Protein AF-A0A822CAD1-F1 (afdb_monomer_lite)

pLDDT: mean 79.98, std 20.43, range [38.03, 98.19]

Structure (mmCIF, N/CA/C/O backbone):
data_AF-A0A822CAD1-F1
#
_entry.id   AF-A0A822CAD1-F1
#
loop_
_atom_site.group_PDB
_atom_site.id
_atom_site.type_symbol
_atom_site.label_atom_id
_atom_site.label_alt_id
_atom_site.label_comp_id
_atom_site.label_asym_id
_atom_site.label_entity_id
_atom_site.label_seq_id
_atom_site.pdbx_PDB_ins_code
_atom_site.Cartn_x
_atom_site.Cartn_y
_atom_site.Cartn_z
_atom_site.occupancy
_atom_site.B_iso_or_equiv
_atom_site.auth_seq_id
_atom_site.auth_comp_id
_atom_site.auth_asym_id
_atom_site.auth_atom_id
_atom_site.pdbx_PDB_model_num
ATOM 1 N N . LYS A 1 1 ? 21.816 -35.496 -16.215 1.00 38.03 1 LYS A N 1
ATOM 2 C CA . LYS A 1 1 ? 22.238 -3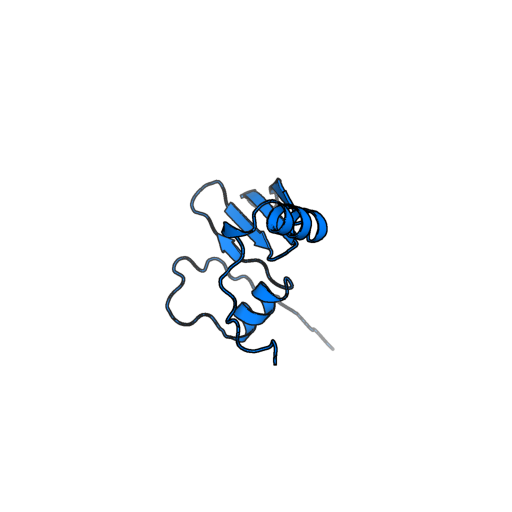4.081 -16.114 1.00 38.03 1 LYS A CA 1
ATOM 3 C C . LYS A 1 1 ? 20.976 -33.257 -15.986 1.00 38.03 1 LYS A C 1
ATOM 5 O O . LYS A 1 1 ? 20.212 -33.189 -16.937 1.00 38.03 1 LYS A O 1
ATOM 10 N N . GLU A 1 2 ? 20.726 -32.773 -14.779 1.00 40.81 2 GLU A N 1
ATOM 11 C CA . GLU A 1 2 ? 19.692 -31.791 -14.471 1.00 40.81 2 GLU A CA 1
ATOM 12 C C . GLU A 1 2 ? 20.002 -30.480 -15.200 1.00 40.81 2 GLU A C 1
ATOM 14 O O . GLU A 1 2 ? 21.166 -30.083 -15.241 1.00 40.81 2 GLU A O 1
ATOM 19 N N . VAL A 1 3 ? 18.975 -29.798 -15.712 1.00 45.19 3 VAL A N 1
ATOM 20 C CA . VAL A 1 3 ? 18.909 -28.332 -15.664 1.00 45.19 3 VAL A CA 1
ATOM 21 C C . VAL A 1 3 ? 17.458 -27.959 -15.376 1.00 45.19 3 VAL A C 1
ATOM 23 O O . VAL A 1 3 ? 16.582 -28.042 -16.231 1.00 45.19 3 VAL A O 1
ATOM 26 N N . ASN A 1 4 ? 17.229 -27.608 -14.118 1.00 43.81 4 ASN A N 1
ATOM 27 C CA . ASN A 1 4 ? 16.043 -26.937 -13.617 1.00 43.81 4 ASN A CA 1
ATOM 28 C C . ASN A 1 4 ? 16.128 -25.467 -14.055 1.00 43.81 4 ASN A C 1
ATOM 30 O O . ASN A 1 4 ? 17.204 -24.881 -13.941 1.00 43.81 4 ASN A O 1
ATOM 34 N N . ASN A 1 5 ? 15.046 -24.853 -14.535 1.00 48.47 5 ASN A N 1
ATOM 35 C CA . ASN A 1 5 ? 15.010 -23.394 -14.618 1.00 48.47 5 ASN A CA 1
ATOM 36 C C . ASN A 1 5 ? 13.596 -22.860 -14.405 1.00 48.47 5 ASN A C 1
ATOM 38 O O . ASN A 1 5 ? 12.785 -22.745 -15.321 1.00 48.47 5 ASN A O 1
ATOM 42 N N . ASN A 1 6 ? 13.359 -22.511 -13.142 1.00 53.81 6 ASN A N 1
ATOM 43 C CA . ASN A 1 6 ? 12.343 -21.581 -12.692 1.00 53.81 6 ASN A CA 1
ATOM 44 C C . ASN A 1 6 ? 12.467 -20.269 -13.475 1.00 53.81 6 ASN A C 1
ATOM 46 O O . ASN A 1 6 ? 13.403 -19.498 -13.263 1.00 53.81 6 ASN A O 1
ATOM 50 N N . GLN A 1 7 ? 11.495 -19.982 -14.333 1.00 39.69 7 GLN A N 1
ATOM 51 C CA . GLN A 1 7 ? 11.220 -18.614 -14.751 1.00 39.69 7 GLN A CA 1
ATOM 52 C C . GLN A 1 7 ? 9.927 -18.188 -14.069 1.00 39.69 7 GLN A C 1
ATOM 54 O O . GLN A 1 7 ? 8.825 -18.409 -14.562 1.00 39.69 7 GLN A O 1
ATOM 59 N N . ALA A 1 8 ? 10.103 -17.637 -12.866 1.00 39.72 8 ALA A N 1
ATOM 60 C CA . ALA A 1 8 ? 9.066 -16.919 -12.150 1.00 39.72 8 ALA A CA 1
ATOM 61 C C . ALA A 1 8 ? 8.502 -15.806 -13.047 1.00 39.72 8 ALA A C 1
ATOM 63 O O . ALA A 1 8 ? 9.240 -15.122 -13.761 1.00 39.72 8 ALA A O 1
ATOM 64 N N . ALA A 1 9 ? 7.177 -15.700 -13.013 1.00 39.69 9 ALA A N 1
ATOM 65 C CA . ALA A 1 9 ? 6.324 -14.887 -13.859 1.00 39.69 9 ALA A CA 1
ATOM 66 C C . ALA A 1 9 ? 6.859 -13.469 -14.118 1.00 39.69 9 ALA A C 1
ATOM 68 O O . ALA A 1 9 ? 7.061 -12.676 -13.201 1.00 39.69 9 ALA A O 1
ATOM 69 N N . ARG A 1 10 ? 6.995 -13.123 -15.400 1.00 49.34 10 ARG A N 1
ATOM 70 C CA . ARG A 1 10 ? 6.915 -11.736 -15.863 1.00 49.34 10 ARG A CA 1
ATOM 71 C C . ARG A 1 10 ? 5.471 -11.480 -16.278 1.00 49.34 10 ARG A C 1
ATOM 73 O O . ARG A 1 10 ? 5.084 -11.853 -17.381 1.00 49.34 10 ARG A O 1
ATOM 80 N N . GLN A 1 11 ? 4.681 -10.872 -15.402 1.00 51.38 11 GLN A N 1
ATOM 81 C CA . GLN A 1 11 ? 3.370 -10.331 -15.756 1.00 51.38 11 GLN A CA 1
ATOM 82 C C . GLN A 1 11 ? 3.334 -8.843 -15.401 1.00 51.38 11 GLN A C 1
ATOM 84 O O . GLN A 1 11 ? 3.342 -8.481 -14.234 1.00 51.38 11 GLN A O 1
ATOM 89 N N . GLU A 1 12 ? 3.271 -7.998 -16.428 1.00 52.56 12 GLU A N 1
ATOM 90 C CA . GLU A 1 12 ? 2.788 -6.615 -16.364 1.00 52.56 12 GLU A CA 1
ATOM 91 C C . GLU A 1 12 ? 1.794 -6.442 -17.528 1.00 52.56 12 GLU A C 1
ATOM 93 O O . GLU A 1 12 ? 2.054 -6.989 -18.605 1.00 52.56 12 GLU A O 1
ATOM 98 N N . PRO A 1 13 ? 0.741 -5.615 -17.424 1.00 50.44 13 PRO A N 1
ATOM 99 C CA . PRO A 1 13 ? 0.024 -5.160 -16.235 1.00 50.44 13 PRO A CA 1
ATOM 100 C C . PRO A 1 13 ? -1.462 -5.573 -16.310 1.00 50.44 13 PRO A C 1
ATOM 102 O O . PRO A 1 13 ? -2.053 -5.595 -17.389 1.00 50.44 13 PRO A O 1
ATOM 105 N N . LEU A 1 14 ? -2.126 -5.809 -15.173 1.00 48.97 14 LEU A N 1
ATOM 106 C CA . LEU A 1 14 ? -3.598 -5.796 -15.143 1.00 48.97 14 LEU A CA 1
ATOM 107 C C . LEU A 1 14 ? -4.093 -4.341 -15.223 1.00 48.97 14 LEU A C 1
ATOM 109 O O . LEU A 1 14 ? -4.631 -3.776 -14.273 1.00 48.97 14 LEU A O 1
ATOM 113 N N . GLY A 1 15 ? -3.867 -3.711 -16.376 1.00 50.38 15 GLY A N 1
ATOM 114 C CA . GLY A 1 15 ? -4.675 -2.592 -16.835 1.00 50.38 15 GLY A CA 1
ATOM 115 C C . GLY A 1 15 ? -6.033 -3.150 -17.250 1.00 50.38 15 GLY A C 1
ATOM 116 O O . GLY A 1 15 ? -6.090 -4.044 -18.085 1.00 50.38 15 GLY A O 1
ATOM 117 N N . ASN A 1 16 ? -7.099 -2.620 -16.651 1.00 47.66 16 ASN A N 1
ATOM 118 C CA . ASN A 1 16 ? -8.447 -3.186 -16.528 1.00 47.66 16 ASN A CA 1
ATOM 119 C C . ASN A 1 16 ? -8.542 -4.343 -15.529 1.00 47.66 16 ASN A C 1
ATOM 121 O O . ASN A 1 16 ? -8.195 -5.481 -15.829 1.00 47.66 16 ASN A O 1
ATOM 125 N N . LEU A 1 17 ? -9.159 -4.062 -14.374 1.00 53.25 17 LEU A N 1
ATOM 126 C CA . LEU A 1 17 ? -9.844 -5.074 -13.571 1.00 53.25 17 LEU A CA 1
ATOM 127 C C . LEU A 1 17 ? -11.059 -5.560 -14.391 1.00 53.25 17 LEU A C 1
ATOM 129 O O . LEU A 1 17 ? -12.201 -5.163 -14.164 1.00 53.25 17 LEU A O 1
ATOM 133 N N . GLY A 1 18 ? -10.774 -6.325 -15.445 1.00 53.25 18 GLY A N 1
ATOM 134 C CA . GLY A 1 18 ? -11.757 -7.093 -16.186 1.00 53.25 18 GLY A CA 1
ATOM 135 C C . GLY A 1 18 ? -12.402 -8.069 -15.216 1.00 53.25 18 GLY A C 1
ATOM 136 O O . GLY A 1 18 ? -11.729 -8.656 -14.373 1.00 53.25 18 GLY A O 1
ATOM 137 N N . VAL A 1 19 ? -13.722 -8.144 -15.286 1.00 61.09 19 VAL A N 1
ATOM 138 C CA . VAL A 1 19 ? -14.600 -8.953 -14.447 1.00 61.09 19 VAL A CA 1
ATOM 139 C C . VAL A 1 19 ? -14.191 -10.424 -14.549 1.00 61.09 19 VAL A C 1
ATOM 141 O O . VAL A 1 19 ? -14.631 -11.092 -15.466 1.00 61.09 19 VAL A O 1
ATOM 144 N N . ASP A 1 20 ? -13.277 -10.847 -13.675 1.00 57.50 20 ASP A N 1
ATOM 145 C CA . ASP A 1 20 ? -13.000 -12.206 -13.182 1.00 57.50 20 ASP A CA 1
ATOM 146 C C . ASP A 1 20 ? -11.769 -12.112 -12.261 1.00 57.50 20 ASP A C 1
ATOM 148 O O . ASP A 1 20 ? -10.681 -12.606 -12.552 1.00 57.50 20 ASP A O 1
ATOM 152 N N . VAL A 1 21 ? -11.907 -11.387 -11.144 1.00 68.44 21 VAL A N 1
ATOM 153 C CA . VAL A 1 21 ? -10.874 -11.421 -10.100 1.00 68.44 21 VAL A CA 1
ATOM 154 C C . VAL A 1 21 ? -10.849 -12.841 -9.553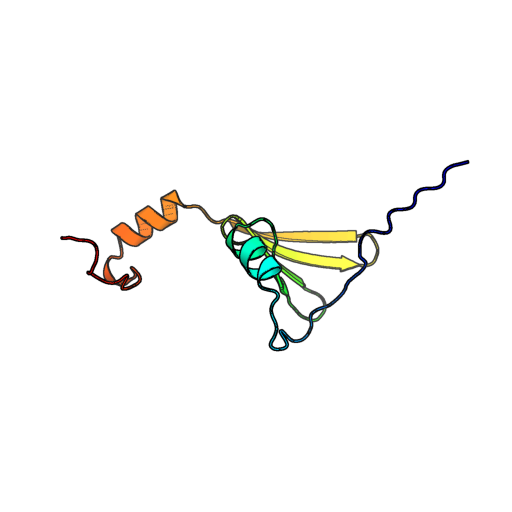 1.00 68.44 21 VAL A C 1
ATOM 156 O O . VAL A 1 21 ? -11.833 -13.283 -8.955 1.00 68.44 21 VAL A O 1
ATOM 159 N N . ASP A 1 22 ? -9.735 -13.541 -9.764 1.00 82.75 22 ASP A N 1
ATOM 160 C CA . ASP A 1 22 ? -9.547 -14.882 -9.231 1.00 82.75 22 ASP A CA 1
ATOM 161 C C . ASP A 1 22 ? -9.818 -14.872 -7.719 1.00 82.75 22 ASP A C 1
ATOM 163 O O . ASP A 1 22 ? -9.318 -14.028 -6.964 1.00 82.75 22 ASP A O 1
ATOM 167 N N . ARG A 1 23 ? -10.664 -15.802 -7.271 1.00 86.44 23 ARG A N 1
ATOM 168 C CA . ARG A 1 23 ? -11.006 -15.958 -5.858 1.00 86.44 23 ARG A CA 1
ATOM 169 C C . ARG A 1 23 ? -9.738 -16.163 -5.033 1.00 86.44 23 ARG A C 1
ATOM 171 O O . ARG A 1 23 ? -9.695 -15.669 -3.909 1.00 86.44 23 ARG A O 1
ATOM 178 N N . GLU A 1 24 ? -8.737 -16.860 -5.564 1.00 89.06 24 GLU A N 1
ATOM 179 C CA . GLU A 1 24 ? -7.458 -17.051 -4.880 1.00 89.06 24 GLU A CA 1
ATOM 180 C C . GLU A 1 24 ? -6.738 -15.716 -4.651 1.00 89.06 24 GLU A C 1
ATOM 182 O O . GLU A 1 24 ? -6.424 -15.386 -3.505 1.00 89.06 24 GLU A O 1
ATOM 187 N N . PHE A 1 25 ? -6.594 -14.901 -5.700 1.00 88.69 25 PHE A N 1
ATOM 188 C CA . PHE A 1 25 ? -6.014 -13.559 -5.603 1.00 88.69 25 PHE A CA 1
ATOM 189 C C . PHE A 1 25 ? -6.754 -12.697 -4.575 1.00 88.69 25 PHE A C 1
ATOM 191 O O . PHE A 1 25 ? -6.141 -12.082 -3.704 1.00 88.69 25 PHE A O 1
ATOM 198 N N . LEU A 1 26 ? -8.092 -12.680 -4.603 1.00 90.31 26 LEU A N 1
ATOM 199 C CA . LEU A 1 26 ? -8.870 -11.893 -3.642 1.00 90.31 26 LEU A CA 1
ATOM 200 C C . LEU A 1 26 ? -8.619 -12.342 -2.193 1.00 90.31 26 LEU A C 1
ATOM 202 O O . LEU A 1 26 ? -8.503 -11.503 -1.297 1.00 90.31 26 LEU A O 1
ATOM 206 N N . GLN A 1 27 ? -8.522 -13.650 -1.947 1.00 92.12 27 GLN A N 1
ATOM 207 C CA . GLN A 1 27 ? -8.200 -14.176 -0.618 1.00 92.12 27 GLN A CA 1
ATOM 208 C C . GLN A 1 27 ? -6.767 -13.825 -0.202 1.00 92.12 27 GLN A C 1
ATOM 210 O O . GLN A 1 27 ? -6.521 -13.446 0.948 1.00 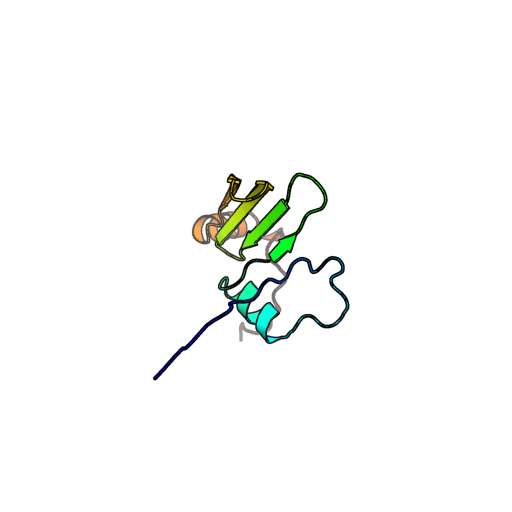92.12 27 GLN A O 1
ATOM 215 N N . ASN A 1 28 ? -5.813 -13.899 -1.125 1.00 92.81 28 ASN A N 1
ATOM 216 C CA . ASN A 1 28 ? -4.426 -13.532 -0.868 1.00 92.81 28 ASN A CA 1
ATOM 217 C C . ASN A 1 28 ? -4.281 -12.031 -0.590 1.00 92.81 28 ASN A C 1
ATOM 219 O O . ASN A 1 28 ? -3.595 -11.650 0.361 1.00 92.81 28 ASN A O 1
ATOM 223 N N . PHE A 1 29 ? -4.993 -11.186 -1.331 1.00 93.75 29 PHE A N 1
ATOM 224 C CA . PHE A 1 29 ? -5.064 -9.755 -1.076 1.00 93.75 29 PHE A CA 1
ATOM 225 C C . PHE A 1 29 ? -5.678 -9.454 0.296 1.00 93.75 29 PHE A C 1
ATOM 227 O O . PHE A 1 29 ? -5.051 -8.775 1.103 1.00 93.75 29 PHE A O 1
ATOM 234 N N . LEU A 1 30 ? -6.861 -9.994 0.614 1.00 92.38 30 LEU A N 1
ATOM 235 C CA . LEU A 1 30 ? -7.539 -9.731 1.896 1.00 92.38 30 LEU A CA 1
ATOM 236 C C . LEU A 1 30 ? -6.800 -10.320 3.106 1.00 92.38 30 LEU A C 1
ATOM 238 O O . LEU A 1 30 ? -6.908 -9.788 4.210 1.00 92.38 30 LEU A O 1
ATOM 242 N N . SER A 1 31 ? -6.023 -11.387 2.916 1.00 93.00 31 SER A N 1
ATOM 243 C CA . SER A 1 31 ? -5.121 -11.912 3.951 1.00 93.00 31 SER A CA 1
ATOM 244 C C . SER A 1 31 ? -3.813 -11.120 4.076 1.00 93.00 31 SER A C 1
ATOM 246 O O . SER A 1 31 ? -3.029 -11.371 4.99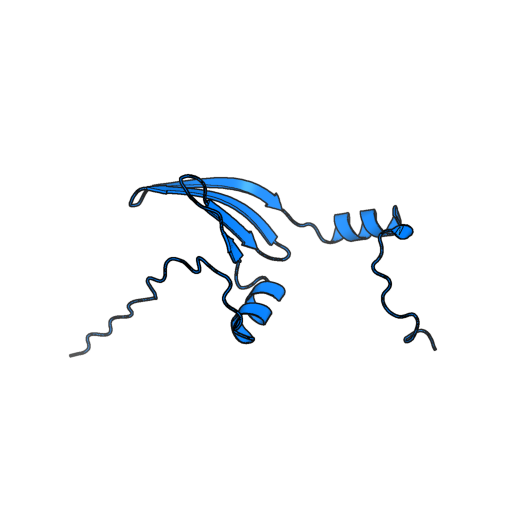1 1.00 93.00 31 SER A O 1
ATOM 248 N N . GLY A 1 32 ? -3.571 -10.159 3.180 1.00 91.31 32 GLY A N 1
ATOM 249 C CA . GLY A 1 32 ? -2.369 -9.331 3.149 1.00 91.31 32 GLY A CA 1
ATOM 250 C C . GLY A 1 32 ? -1.138 -10.024 2.559 1.00 91.31 32 GLY A C 1
ATOM 251 O O . GLY A 1 32 ? -0.052 -9.439 2.609 1.00 91.31 32 GLY A O 1
ATOM 252 N N . LYS A 1 33 ? -1.278 -11.240 2.012 1.00 93.12 33 LYS A N 1
ATOM 253 C CA . LYS A 1 33 ? -0.197 -11.981 1.339 1.00 93.12 33 LYS A CA 1
ATOM 254 C C . LYS A 1 33 ? 0.184 -11.334 0.014 1.00 93.12 33 LYS A C 1
ATOM 256 O O . LYS A 1 33 ? 1.366 -11.223 -0.286 1.00 93.12 33 LYS A O 1
ATOM 261 N N . GLU A 1 34 ? -0.814 -10.868 -0.724 1.00 93.69 34 GLU A N 1
ATOM 262 C CA . GLU A 1 34 ? -0.634 -10.147 -1.980 1.00 93.69 34 GLU A CA 1
ATOM 263 C C . GLU A 1 34 ? -0.986 -8.674 -1.814 1.00 93.69 34 GLU A C 1
ATOM 265 O O . GLU A 1 34 ? -1.737 -8.273 -0.918 1.00 93.69 34 GLU A O 1
ATOM 270 N N . CYS A 1 35 ? -0.409 -7.861 -2.688 1.00 95.62 35 CYS A N 1
ATOM 271 C CA . CYS A 1 35 ? -0.692 -6.444 -2.765 1.00 95.62 35 CYS A CA 1
ATOM 272 C C . CYS A 1 35 ? -1.296 -6.125 -4.120 1.00 95.62 35 CYS A C 1
ATOM 274 O O . CYS A 1 35 ? -0.976 -6.761 -5.120 1.00 95.62 35 CYS A O 1
ATOM 276 N N . LEU A 1 36 ? -2.176 -5.133 -4.139 1.00 94.62 36 LEU A N 1
ATOM 277 C CA . LEU A 1 36 ? -2.816 -4.655 -5.348 1.00 94.62 36 LEU A CA 1
ATOM 278 C C . LEU A 1 36 ? -1.911 -3.593 -5.992 1.00 94.62 36 LEU A C 1
ATOM 280 O O . LEU A 1 36 ? -1.791 -2.499 -5.424 1.00 94.62 36 LEU A O 1
ATOM 284 N N . PRO A 1 37 ? -1.275 -3.875 -7.141 1.00 93.44 37 PRO A N 1
ATOM 285 C CA . PRO A 1 37 ? -0.585 -2.851 -7.905 1.00 93.44 37 PRO A CA 1
ATOM 286 C C . PRO A 1 37 ? -1.599 -1.955 -8.626 1.00 93.44 37 PRO A C 1
ATOM 288 O O . PRO A 1 37 ? -2.710 -2.369 -8.958 1.00 93.44 37 PRO A O 1
ATOM 291 N N . GLY A 1 38 ? -1.212 -0.716 -8.901 1.00 91.94 38 GLY A N 1
ATOM 292 C CA . GLY A 1 38 ? -2.028 0.212 -9.674 1.00 91.94 38 GLY A CA 1
ATOM 293 C C . GLY A 1 38 ? -1.274 1.478 -10.062 1.00 91.94 38 GLY A C 1
ATOM 294 O O . GLY A 1 38 ? -0.102 1.653 -9.740 1.00 91.94 38 GLY A O 1
ATOM 295 N N . GLY A 1 39 ? -1.971 2.385 -10.743 1.00 90.62 39 GLY A N 1
ATOM 296 C CA . GLY A 1 39 ? -1.390 3.616 -11.280 1.00 90.62 39 GLY A CA 1
ATOM 297 C C . GLY A 1 39 ? -1.015 3.507 -12.756 1.00 90.62 39 GLY A C 1
ATOM 298 O O . GLY A 1 39 ? -0.861 2.420 -13.308 1.00 90.62 39 GLY A O 1
ATOM 299 N N . THR A 1 40 ? -0.904 4.662 -13.404 1.00 89.81 40 THR A N 1
ATOM 300 C CA . THR A 1 40 ? -0.574 4.787 -14.828 1.00 89.81 40 THR A CA 1
ATOM 301 C C . THR A 1 40 ? 0.448 5.901 -15.018 1.00 89.81 40 THR A C 1
ATOM 303 O O . THR A 1 40 ? 0.330 6.953 -14.390 1.00 89.81 40 THR A O 1
ATOM 306 N N . GLY A 1 41 ? 1.406 5.711 -15.927 1.00 91.69 41 GLY A N 1
ATOM 307 C CA . GLY A 1 41 ? 2.458 6.693 -16.209 1.00 91.69 41 GLY A CA 1
ATOM 308 C C . GLY A 1 41 ? 3.701 6.496 -15.338 1.00 91.69 41 GLY A C 1
ATOM 309 O O . GLY A 1 41 ? 4.083 5.365 -15.056 1.00 91.69 41 GLY A O 1
ATOM 310 N N . TRP A 1 42 ? 4.352 7.599 -14.948 1.00 93.25 42 TRP A N 1
ATOM 311 C CA . TRP A 1 42 ? 5.618 7.575 -14.203 1.00 93.25 42 TRP A CA 1
ATOM 312 C C . TRP A 1 42 ? 5.466 6.953 -12.809 1.00 93.25 42 TRP A C 1
ATOM 314 O O . TRP A 1 42 ? 6.244 6.083 -12.435 1.00 93.25 42 TRP A O 1
ATOM 324 N N . TRP A 1 43 ? 4.452 7.354 -12.040 1.00 96.19 43 TRP A N 1
ATOM 325 C CA . TRP A 1 43 ? 4.230 6.805 -10.703 1.00 96.19 43 TRP A CA 1
ATOM 326 C C . TRP A 1 43 ? 3.306 5.589 -10.737 1.00 96.19 43 TRP A C 1
ATOM 328 O O . TRP A 1 43 ? 2.178 5.654 -11.231 1.00 96.19 43 TRP A O 1
ATOM 338 N N . LYS A 1 44 ? 3.779 4.506 -10.126 1.00 96.69 44 LYS A N 1
ATOM 339 C CA . LYS A 1 44 ? 3.012 3.319 -9.763 1.00 96.69 44 LYS A CA 1
ATOM 340 C C . LYS A 1 44 ? 2.720 3.323 -8.262 1.00 96.69 44 LYS A C 1
ATOM 342 O O . LYS A 1 44 ? 3.359 4.026 -7.476 1.00 96.69 44 LYS A O 1
ATOM 347 N N . TYR A 1 45 ? 1.744 2.522 -7.866 1.00 97.25 45 TYR A N 1
ATOM 348 C CA . TYR A 1 45 ? 1.314 2.353 -6.488 1.00 97.25 45 TYR A CA 1
ATOM 349 C C . TYR A 1 45 ? 1.116 0.881 -6.172 1.00 97.25 45 TYR A C 1
ATOM 351 O O . TYR A 1 45 ? 0.805 0.074 -7.046 1.00 97.25 45 TYR A O 1
ATOM 359 N N . GLU A 1 46 ? 1.262 0.550 -4.900 1.00 96.25 46 GLU A N 1
ATOM 360 C CA . GLU A 1 46 ? 0.974 -0.768 -4.365 1.00 96.25 46 GLU A CA 1
ATOM 361 C C . GLU A 1 46 ? 0.246 -0.613 -3.032 1.00 96.25 46 GLU A C 1
ATOM 363 O O . GLU A 1 46 ? 0.696 0.110 -2.136 1.00 96.25 46 GLU A O 1
ATOM 368 N N . ILE A 1 47 ? -0.902 -1.278 -2.914 1.00 96.56 47 ILE A N 1
ATOM 369 C CA . ILE A 1 47 ? -1.710 -1.310 -1.695 1.00 96.56 47 ILE A CA 1
ATOM 370 C C . ILE A 1 47 ? -1.658 -2.727 -1.138 1.00 96.56 47 ILE A C 1
ATOM 372 O O . ILE A 1 47 ? -2.188 -3.654 -1.742 1.00 96.56 47 ILE A O 1
ATOM 376 N N . CYS A 1 48 ? -1.075 -2.898 0.042 1.00 96.19 48 CYS A N 1
ATOM 377 C CA . CYS A 1 48 ? -1.052 -4.172 0.750 1.00 96.19 48 CYS A CA 1
ATOM 378 C C . CYS A 1 48 ? -2.065 -4.132 1.896 1.00 96.19 48 CYS A C 1
ATOM 380 O O . CYS A 1 48 ? -1.880 -3.380 2.863 1.00 96.19 48 CYS A O 1
ATOM 382 N N . TYR A 1 49 ? -3.133 -4.930 1.811 1.00 95.62 49 TYR A N 1
ATOM 383 C CA . TYR A 1 49 ? -4.203 -4.899 2.808 1.00 95.62 49 TYR A CA 1
ATOM 384 C C . TYR A 1 49 ? -3.662 -5.166 4.220 1.00 95.62 49 TYR A C 1
ATOM 386 O O . TYR A 1 49 ? -2.908 -6.109 4.455 1.00 95.62 49 TYR A O 1
ATOM 394 N N . GLY A 1 50 ? -4.017 -4.290 5.163 1.00 94.69 50 GLY A N 1
ATOM 395 C CA . GLY A 1 50 ? -3.577 -4.387 6.555 1.00 94.69 50 GLY A CA 1
ATOM 396 C C . GLY A 1 50 ? -2.083 -4.133 6.794 1.00 94.69 50 GLY A C 1
ATOM 397 O O . GLY A 1 50 ? -1.634 -4.301 7.927 1.00 94.69 50 GLY A O 1
ATOM 398 N N . ARG A 1 51 ? -1.312 -3.719 5.776 1.00 95.00 51 ARG A N 1
ATOM 399 C CA . ARG A 1 51 ? 0.135 -3.474 5.890 1.00 95.00 51 ARG A CA 1
ATOM 400 C C . ARG A 1 51 ? 0.502 -2.038 5.545 1.00 95.00 51 ARG A C 1
ATOM 402 O O . ARG A 1 51 ? 0.650 -1.215 6.445 1.00 95.00 51 ARG A O 1
ATOM 409 N N . HIS A 1 52 ? 0.672 -1.727 4.268 1.00 96.38 52 HIS A N 1
ATOM 410 C CA . HIS A 1 52 ? 1.201 -0.441 3.831 1.00 96.38 52 HIS A CA 1
ATOM 411 C C . HIS A 1 52 ? 0.683 -0.040 2.458 1.00 96.38 52 HIS A C 1
ATOM 413 O O . HIS A 1 52 ? 0.150 -0.857 1.707 1.00 96.38 52 HIS A O 1
ATOM 419 N N . VAL A 1 53 ? 0.893 1.232 2.142 1.00 97.56 53 VAL A N 1
ATOM 420 C CA . VAL A 1 53 ? 0.734 1.775 0.799 1.00 97.56 53 VAL A CA 1
ATOM 421 C C . VAL A 1 53 ? 2.067 2.364 0.370 1.00 97.56 53 VAL A C 1
ATOM 423 O O . VAL A 1 53 ? 2.644 3.184 1.090 1.00 97.56 53 VAL A O 1
ATOM 426 N N . ILE A 1 54 ? 2.553 1.948 -0.794 1.00 98.19 54 ILE A N 1
ATOM 427 C CA . ILE A 1 54 ? 3.795 2.445 -1.388 1.00 98.19 54 ILE A CA 1
ATOM 428 C C . ILE A 1 54 ? 3.468 3.117 -2.716 1.00 98.19 54 ILE A C 1
ATOM 430 O O . ILE A 1 54 ? 2.680 2.608 -3.509 1.00 98.19 54 ILE A O 1
ATOM 434 N N . GLN A 1 55 ? 4.099 4.258 -2.960 1.00 98.00 55 GLN A N 1
ATOM 435 C CA . GLN A 1 55 ? 4.244 4.850 -4.283 1.00 98.00 55 GLN A CA 1
ATOM 436 C C . GLN A 1 55 ? 5.645 4.529 -4.788 1.00 98.00 55 GLN A C 1
ATOM 438 O O . GLN A 1 55 ? 6.604 4.627 -4.027 1.00 98.00 55 GLN A O 1
ATOM 443 N N . TYR A 1 56 ? 5.791 4.150 -6.049 1.00 97.62 56 TYR A N 1
ATOM 444 C CA . TYR A 1 56 ? 7.100 3.844 -6.602 1.00 97.62 56 TYR A CA 1
ATOM 445 C C . TYR A 1 56 ? 7.205 4.176 -8.088 1.00 97.62 56 TYR A C 1
ATOM 447 O O . TYR A 1 56 ? 6.206 4.268 -8.795 1.00 97.62 56 TYR A O 1
ATOM 455 N N . HIS A 1 57 ? 8.431 4.372 -8.553 1.00 96.81 57 HIS A N 1
ATOM 456 C CA . HIS A 1 57 ? 8.776 4.464 -9.965 1.00 96.81 57 HIS A CA 1
ATOM 457 C C . HIS A 1 57 ? 9.902 3.472 -10.252 1.00 96.81 57 HIS A C 1
ATOM 459 O O . HIS A 1 57 ? 10.806 3.311 -9.428 1.00 96.81 57 HIS A O 1
ATOM 465 N N . GLU A 1 58 ? 9.835 2.812 -11.404 1.00 94.56 58 GLU A N 1
ATOM 466 C CA . GLU A 1 58 ? 10.826 1.838 -11.856 1.00 94.56 58 GLU A CA 1
ATOM 467 C C . GLU A 1 58 ? 11.305 2.192 -13.262 1.00 94.56 58 GLU A C 1
ATOM 469 O O . GLU A 1 58 ? 10.501 2.305 -14.189 1.00 94.56 58 GLU A O 1
ATOM 474 N N . GLU A 1 59 ? 12.623 2.311 -13.414 1.00 94.69 59 GLU A N 1
ATOM 475 C CA . GLU A 1 59 ? 13.305 2.496 -14.692 1.00 94.69 59 GLU A CA 1
ATOM 476 C C . GLU A 1 59 ? 14.446 1.473 -14.790 1.00 94.69 59 GLU A C 1
ATOM 478 O O . GLU A 1 59 ? 15.451 1.535 -14.075 1.00 94.69 59 GLU A O 1
ATOM 483 N N . GLY A 1 60 ? 14.274 0.464 -15.648 1.00 91.25 60 GLY A N 1
ATOM 484 C CA . GLY A 1 60 ? 15.224 -0.641 -15.773 1.00 91.25 60 GLY A CA 1
ATOM 485 C C . GLY A 1 60 ? 15.360 -1.441 -14.472 1.00 91.25 60 GLY A C 1
ATOM 486 O O . GLY A 1 60 ? 14.436 -2.140 -14.072 1.00 91.25 60 GLY A O 1
ATOM 487 N N . GLN A 1 61 ? 16.533 -1.373 -13.835 1.00 92.25 61 GLN A N 1
ATOM 488 C CA . GLN A 1 61 ? 16.808 -2.036 -12.547 1.00 92.25 61 GLN A CA 1
ATOM 489 C C . GLN A 1 61 ? 16.691 -1.085 -11.347 1.00 92.25 61 GLN A C 1
ATOM 491 O O . GLN A 1 61 ? 16.867 -1.508 -10.205 1.00 92.25 61 GLN A O 1
ATOM 496 N N . HIS A 1 62 ? 16.434 0.201 -11.585 1.00 94.38 62 HIS A N 1
ATOM 497 C CA . HIS A 1 62 ? 16.333 1.190 -10.526 1.00 94.38 62 HIS A CA 1
ATOM 498 C C . HIS A 1 62 ? 14.880 1.340 -10.077 1.00 94.38 62 HIS A C 1
ATOM 500 O O . HIS A 1 62 ? 13.999 1.587 -10.898 1.00 94.38 62 HIS A O 1
ATOM 506 N N . ARG A 1 63 ? 14.641 1.223 -8.766 1.00 95.19 63 ARG A N 1
ATOM 507 C CA . ARG A 1 63 ? 13.336 1.459 -8.141 1.00 95.19 63 ARG A CA 1
ATOM 508 C C . ARG A 1 63 ? 13.459 2.538 -7.076 1.00 95.19 63 ARG A C 1
ATOM 510 O O . ARG A 1 63 ? 14.201 2.370 -6.108 1.00 95.19 63 ARG A O 1
ATOM 517 N N . VAL A 1 64 ? 12.672 3.600 -7.216 1.00 96.94 64 VAL A N 1
ATOM 518 C CA . VAL A 1 64 ? 12.470 4.603 -6.165 1.00 96.94 64 VAL A CA 1
ATOM 519 C C . VAL A 1 64 ? 11.137 4.314 -5.499 1.00 96.94 64 VAL A C 1
ATOM 521 O O . VAL A 1 64 ? 10.108 4.361 -6.165 1.00 96.94 64 VAL A O 1
ATOM 524 N N . SER A 1 65 ? 11.149 4.033 -4.196 1.00 97.19 65 SER A N 1
ATOM 525 C CA . SER A 1 65 ? 9.945 3.733 -3.413 1.00 97.19 65 SER A CA 1
ATOM 526 C C . SER A 1 65 ? 9.743 4.759 -2.301 1.00 97.19 65 SER A C 1
ATOM 528 O O . SER A 1 65 ? 10.673 5.090 -1.569 1.00 97.19 65 SER A O 1
ATOM 530 N N . ILE A 1 66 ? 8.504 5.215 -2.145 1.00 98.06 66 ILE A N 1
ATOM 531 C CA . ILE A 1 66 ? 8.038 6.158 -1.132 1.00 98.06 66 ILE A CA 1
ATOM 532 C C . ILE A 1 66 ? 6.924 5.477 -0.331 1.00 98.06 66 ILE A C 1
ATOM 534 O O . ILE A 1 66 ? 5.899 5.073 -0.883 1.00 98.06 66 ILE A O 1
ATOM 538 N N . LEU A 1 67 ? 7.105 5.356 0.985 1.00 98.00 67 LEU A N 1
ATOM 539 C CA . LEU A 1 67 ? 6.069 4.855 1.889 1.00 98.00 67 LEU A CA 1
ATOM 540 C C . LEU A 1 67 ? 5.028 5.954 2.133 1.00 98.00 67 LEU A C 1
ATOM 542 O O . LEU A 1 67 ? 5.328 6.957 2.776 1.00 98.00 67 LEU A O 1
ATOM 546 N N . LEU A 1 68 ? 3.800 5.750 1.654 1.00 97.75 68 LEU A N 1
ATOM 547 C CA . LEU A 1 68 ? 2.699 6.699 1.848 1.00 97.75 68 LEU A CA 1
ATOM 548 C C . LEU A 1 68 ? 2.017 6.533 3.207 1.00 97.75 68 LEU A C 1
ATOM 550 O O . LEU A 1 68 ? 1.479 7.489 3.762 1.00 97.75 68 LEU A O 1
ATOM 554 N N . GLY A 1 69 ? 2.032 5.319 3.753 1.00 97.06 69 GLY A N 1
ATOM 555 C CA . GLY A 1 69 ? 1.470 5.057 5.067 1.00 97.06 69 GLY A CA 1
ATOM 556 C C . GLY A 1 69 ? 1.448 3.583 5.428 1.00 97.06 69 GLY A C 1
ATOM 557 O O . GLY A 1 69 ? 1.612 2.705 4.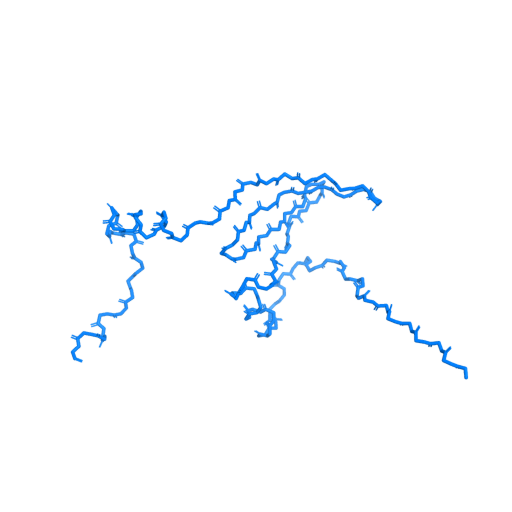579 1.00 97.06 69 GLY A O 1
ATOM 558 N N . THR A 1 70 ? 1.220 3.325 6.711 1.00 96.88 70 THR A N 1
ATOM 559 C CA . THR A 1 70 ? 1.052 1.986 7.271 1.00 96.88 70 THR A CA 1
ATOM 560 C C . THR A 1 70 ? -0.288 1.864 7.974 1.00 96.88 70 THR A C 1
ATOM 562 O O . THR A 1 70 ? -0.846 2.833 8.495 1.00 96.88 70 THR A O 1
ATOM 565 N N . TRP A 1 71 ? -0.813 0.648 7.989 1.00 94.75 71 TRP A N 1
ATOM 566 C CA . TRP A 1 71 ? -1.973 0.303 8.784 1.00 94.75 71 TRP A CA 1
ATOM 567 C C . TRP A 1 71 ? -1.550 -0.058 10.205 1.00 94.75 71 TRP A C 1
ATOM 569 O O . TRP A 1 71 ? -0.586 -0.791 10.417 1.00 94.75 71 TRP A O 1
ATOM 579 N N . ASN A 1 72 ? -2.308 0.422 11.188 1.00 94.62 72 ASN A N 1
ATOM 580 C CA . ASN A 1 72 ? -2.167 -0.009 12.570 1.00 94.62 72 ASN A CA 1
ATOM 581 C C . ASN A 1 72 ? -3.547 -0.348 13.136 1.00 94.62 72 ASN A C 1
ATOM 583 O O . ASN A 1 72 ? -4.443 0.501 13.190 1.00 94.62 72 ASN A O 1
ATOM 587 N N . ARG A 1 73 ? -3.707 -1.608 13.548 1.00 91.75 73 ARG A N 1
ATOM 588 C CA . ARG A 1 73 ? -4.988 -2.146 14.001 1.00 91.75 73 ARG A CA 1
ATOM 589 C C . ARG A 1 73 ? -5.443 -1.473 15.290 1.00 91.75 73 ARG A C 1
ATOM 591 O O . ARG A 1 73 ? -6.612 -1.118 15.402 1.00 91.75 73 ARG A O 1
ATOM 598 N N . GLU A 1 74 ? -4.541 -1.260 16.236 1.00 95.25 74 GLU A N 1
ATOM 599 C CA . GLU A 1 74 ? -4.847 -0.696 17.551 1.00 95.25 74 GLU A CA 1
ATOM 600 C C . GLU A 1 74 ? -5.373 0.737 17.414 1.00 95.25 74 GLU A C 1
ATOM 602 O O . GLU A 1 74 ? -6.446 1.055 17.930 1.00 95.25 74 GLU A O 1
ATOM 607 N N . LYS A 1 75 ? -4.689 1.567 16.618 1.00 94.50 75 LYS A N 1
ATOM 608 C CA . LYS A 1 75 ? -5.115 2.937 16.293 1.00 94.50 75 LYS A CA 1
ATOM 609 C C . LYS A 1 75 ? -6.456 2.965 15.569 1.00 94.50 75 LYS A C 1
ATOM 611 O O . LYS A 1 75 ? -7.275 3.845 15.830 1.00 94.50 75 LYS A O 1
ATOM 616 N N . HIS A 1 76 ? -6.711 2.007 14.678 1.00 91.19 76 HIS A N 1
ATOM 617 C CA . HIS A 1 76 ? -8.008 1.911 14.015 1.00 91.19 76 HIS A CA 1
ATOM 618 C C . HIS A 1 76 ? -9.140 1.582 14.998 1.00 91.19 76 HIS A C 1
ATOM 620 O O . HIS A 1 76 ? -10.189 2.226 14.959 1.00 91.19 76 HIS A O 1
ATOM 626 N N . ILE A 1 77 ? -8.931 0.619 15.901 1.00 92.81 77 ILE A N 1
ATOM 627 C CA . ILE A 1 77 ? -9.911 0.277 16.941 1.00 92.81 77 ILE A CA 1
ATOM 628 C C . ILE A 1 77 ? -10.155 1.470 17.872 1.00 92.81 77 ILE A C 1
ATOM 630 O O . ILE A 1 77 ? -11.306 1.778 18.189 1.00 92.81 77 ILE A O 1
ATOM 634 N N . GLU A 1 78 ? -9.099 2.181 18.267 1.00 94.69 78 GLU A N 1
ATOM 635 C CA . GLU A 1 78 ? -9.215 3.402 19.063 1.00 94.69 78 GLU A CA 1
ATOM 636 C C . GLU A 1 78 ? -10.057 4.467 18.340 1.00 94.69 78 GLU A C 1
ATOM 638 O O . GLU A 1 78 ? -10.986 5.033 18.924 1.00 94.69 78 GLU A O 1
ATOM 643 N N . TRP A 1 79 ? -9.794 4.697 17.051 1.00 92.31 79 TRP A N 1
ATOM 644 C CA . TRP A 1 79 ? -10.569 5.620 16.221 1.00 92.31 79 TRP A CA 1
ATOM 645 C C . TRP A 1 79 ? -12.046 5.211 16.099 1.00 92.31 79 TRP A C 1
ATOM 647 O O . TRP A 1 79 ? -12.924 6.071 16.220 1.00 92.31 79 TRP A O 1
ATOM 657 N N . LEU A 1 80 ? -12.343 3.916 15.929 1.00 92.75 80 LEU A N 1
ATOM 658 C CA . LEU A 1 80 ? -13.718 3.398 15.883 1.00 92.75 80 LEU A CA 1
ATOM 659 C C . LEU A 1 80 ? -14.464 3.595 17.205 1.00 92.75 80 LEU A C 1
ATOM 661 O O . LEU A 1 80 ? -15.655 3.911 17.197 1.00 92.75 80 LEU A O 1
ATOM 665 N N . ASN A 1 81 ? -13.783 3.423 18.339 1.00 90.75 81 ASN A N 1
ATOM 666 C CA . ASN A 1 81 ? -14.378 3.652 19.655 1.00 90.75 81 ASN A CA 1
ATOM 667 C C . ASN A 1 81 ? -14.673 5.140 19.891 1.00 90.75 81 ASN A C 1
ATOM 669 O O . ASN A 1 81 ? -15.711 5.469 20.461 1.00 90.75 81 ASN A O 1
ATOM 673 N N . LYS A 1 82 ? -13.812 6.035 19.391 1.00 93.44 82 LYS A N 1
ATOM 674 C CA . LYS A 1 82 ? -14.034 7.491 19.425 1.00 93.44 82 LYS A CA 1
ATOM 675 C C . LYS A 1 82 ? -15.082 7.966 18.410 1.00 93.44 82 LYS A C 1
ATOM 677 O O . LYS A 1 82 ? -15.678 9.020 18.607 1.00 93.44 82 LYS A O 1
ATOM 682 N N . SER A 1 83 ? -15.343 7.187 17.357 1.00 89.81 83 SER A N 1
ATOM 683 C CA . SER A 1 83 ? -16.275 7.535 16.274 1.00 89.81 83 SER A CA 1
ATOM 684 C C . SER A 1 83 ? -17.373 6.476 16.069 1.00 89.81 83 SER A C 1
ATOM 686 O O . SER A 1 83 ? -17.425 5.852 15.006 1.00 89.81 83 SER A O 1
ATOM 688 N N . PRO A 1 84 ? -18.315 6.285 17.019 1.00 82.44 84 PRO A N 1
ATOM 689 C CA . PRO A 1 84 ? -19.314 5.210 16.945 1.00 82.44 84 PRO A CA 1
ATOM 690 C C . PRO A 1 84 ? -20.158 5.203 15.662 1.00 82.44 84 PRO A C 1
ATOM 692 O O . PRO A 1 84 ? -20.508 4.140 15.161 1.00 82.44 84 PRO A O 1
ATOM 695 N N . LYS A 1 85 ? -20.425 6.380 15.078 1.00 85.31 85 LYS A N 1
ATOM 696 C CA . LYS A 1 85 ? -21.192 6.545 13.826 1.00 85.31 85 LYS A CA 1
ATOM 697 C C . LYS A 1 85 ? -20.460 6.048 12.568 1.00 85.31 85 LYS A C 1
ATOM 699 O O . LYS A 1 85 ? -21.065 5.994 11.504 1.00 85.31 85 LYS A O 1
ATOM 704 N N . LYS A 1 86 ? -19.157 5.759 12.660 1.00 83.12 86 LYS A N 1
ATOM 705 C CA . LYS A 1 86 ? -18.318 5.277 11.549 1.00 83.12 86 LYS A CA 1
ATOM 706 C C . LYS A 1 86 ? -18.095 3.766 11.580 1.00 83.12 86 LYS A C 1
ATOM 708 O O . LYS A 1 86 ? -17.488 3.237 10.652 1.00 83.12 86 LYS A O 1
ATOM 713 N N . ARG A 1 87 ? -18.577 3.067 12.615 1.00 77.62 87 ARG A N 1
ATOM 714 C CA . ARG A 1 87 ? -18.624 1.603 12.595 1.00 77.62 87 ARG A CA 1
ATOM 715 C C . ARG A 1 87 ? -19.530 1.181 11.444 1.00 77.62 87 ARG A C 1
ATOM 717 O O . ARG A 1 87 ? -20.631 1.712 11.305 1.00 77.62 87 ARG A O 1
ATOM 724 N N . SER A 1 88 ? -19.064 0.247 10.617 1.00 73.62 88 SER A N 1
ATOM 725 C CA . SER A 1 88 ? -19.948 -0.408 9.659 1.00 73.62 88 SER A CA 1
ATOM 726 C C . SER A 1 88 ? -21.127 -0.994 10.434 1.00 73.62 88 SER A C 1
ATOM 728 O O . SER A 1 88 ? -20.949 -1.527 11.533 1.00 73.62 88 SER A O 1
ATOM 730 N N . ALA A 1 89 ? -22.337 -0.850 9.896 1.00 64.50 89 ALA A N 1
ATOM 731 C CA . ALA A 1 89 ? -23.535 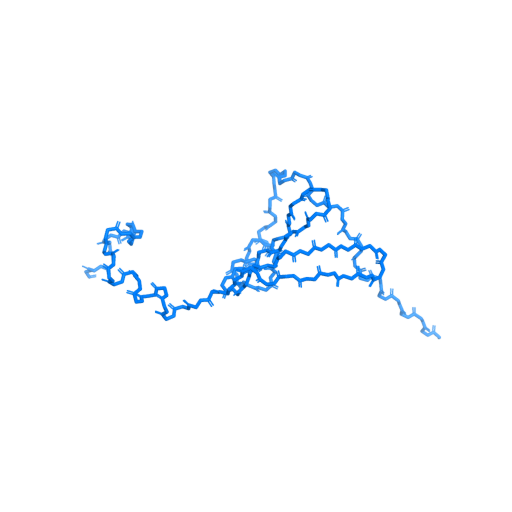-1.463 10.453 1.00 64.50 89 ALA A CA 1
ATOM 732 C C . ALA A 1 89 ? -23.455 -2.987 10.251 1.00 64.50 89 ALA A C 1
ATOM 734 O O . ALA A 1 89 ? -24.116 -3.560 9.391 1.00 64.50 89 ALA A O 1
ATOM 735 N N . GLY A 1 90 ? -22.567 -3.640 10.999 1.00 56.22 90 GLY A N 1
ATOM 736 C CA . GLY A 1 90 ? -22.521 -5.084 11.125 1.00 56.22 90 GLY A CA 1
ATOM 737 C C . GLY A 1 90 ? -23.769 -5.524 11.878 1.00 56.22 90 GLY A C 1
ATOM 738 O O . GLY A 1 90 ? -23.946 -5.166 13.039 1.00 56.22 90 GLY A O 1
ATOM 739 N N . ASN A 1 91 ? -24.639 -6.220 11.152 1.00 51.75 91 ASN A N 1
ATOM 740 C CA . ASN A 1 91 ? -25.897 -6.841 11.552 1.00 51.75 91 ASN A CA 1
ATOM 741 C C . ASN A 1 91 ? -26.002 -7.134 13.064 1.00 51.75 91 ASN A C 1
ATOM 743 O O . ASN A 1 91 ? -25.235 -7.920 13.614 1.00 51.75 91 ASN A O 1
ATOM 747 N N . THR A 1 92 ? -27.000 -6.554 13.727 1.00 50.06 92 THR A N 1
ATOM 748 C CA . THR A 1 92 ? -27.345 -6.734 15.149 1.00 50.06 92 THR A CA 1
ATOM 749 C C . THR A 1 92 ? -27.864 -8.141 15.501 1.00 50.06 92 THR A C 1
ATOM 751 O O . THR A 1 92 ? -28.578 -8.293 16.487 1.00 50.06 92 THR A O 1
ATOM 754 N N . ARG A 1 93 ? -27.541 -9.180 14.717 1.00 53.31 93 ARG A N 1
ATOM 755 C CA . ARG A 1 93 ? -28.131 -10.524 14.858 1.00 53.31 93 ARG A CA 1
ATOM 756 C C . ARG A 1 93 ? -27.362 -11.517 15.735 1.00 53.31 93 ARG A C 1
ATOM 758 O O . ARG A 1 93 ? -27.975 -12.493 16.129 1.00 53.31 93 ARG A O 1
ATOM 765 N N . ASP A 1 94 ? -26.122 -11.236 16.136 1.00 53.19 94 ASP A N 1
ATOM 766 C CA . ASP A 1 94 ? -25.339 -12.139 17.012 1.00 53.19 94 ASP A CA 1
ATOM 767 C C . ASP A 1 94 ? -25.201 -11.622 18.458 1.00 53.19 94 ASP A C 1
ATOM 769 O O . ASP A 1 94 ? -24.174 -11.778 19.119 1.00 53.19 94 ASP A O 1
ATOM 773 N N . ARG A 1 95 ? -26.247 -10.967 18.970 1.00 51.47 95 ARG A N 1
ATOM 774 C CA . ARG A 1 95 ? -26.425 -10.720 20.411 1.00 51.47 95 ARG A CA 1
ATOM 775 C C . ARG A 1 95 ? -27.770 -11.279 20.869 1.00 51.47 95 ARG A C 1
ATOM 777 O O . ARG A 1 95 ? -28.643 -10.521 21.283 1.00 51.47 95 ARG A O 1
ATOM 784 N N . GLN A 1 96 ? -27.925 -12.595 20.789 1.00 40.12 96 GLN A N 1
ATOM 785 C CA . GLN A 1 96 ? -28.869 -13.341 21.617 1.00 40.12 96 GLN A CA 1
ATOM 786 C C . GLN A 1 96 ? -28.321 -14.742 21.863 1.00 40.12 96 GLN A C 1
ATOM 788 O O . GLN A 1 96 ? -27.861 -15.356 20.877 1.00 40.12 96 GLN A O 1
#

Secondary structure (DSSP, 8-state):
---------------S--S---HHHHHHHHTTSSEEEE--SS-EEEEETTTEEEEEEEETTEEEEEEEEE--HHHHHHHHHH-GGGS----TTS--

Radius of gyration: 19.11 Å; chains: 1; bounding box: 51×42×38 Å

Organism: NCBI:txid392032

Sequence (96 aa):
KEVNNNQAARQEPLGNLGVDVDREFLQNFLSGKECLPGGTGWWKYEICYGRHVIQYHEEGQHRVSILLGTWNREKHIEWLNKSPKKRSAGNTRDRQ

InterPro domains:
  IPR009011 Mannose-6-phosphate receptor binding domain superfamily [G3DSA:2.70.130.10] (31-96)
  IPR012913 Protein OS9-like domain [PF07915] (34-89)
  IPR045149 Protein OS-9-like [PTHR15414] (24-90)

Foldseek 3Di:
DDDDDDPDDDDDDPPDPDPDDDPVNVVCQCVQVAWDWDDDDQWIWTGRHQFFIWIWGDDPPDIDIDTPDTHDPVVVVVVCVVPVVPPDCDDPPPPD